Protein AF-A0A3D6EV23-F1 (afdb_monomer_lite)

Secondary structure (DSSP, 8-state):
----SSSEEEE-----STTS--EEEEGGG--------------PPPHHHHHHHHHHHHHHHHHHHHHHHHH-

Sequence (72 aa):
NYLDKGGVIICKSDNKDPQYPTFPLPVENIKEVWKFKIKLTRQAPEPSGLYERINALEGDMVLLKEQLRKTG

Structure (mmCIF, N/CA/C/O backbone):
data_AF-A0A3D6EV23-F1
#
_entry.id   AF-A0A3D6EV23-F1
#
loop_
_atom_site.group_PDB
_atom_site.id
_atom_site.type_symbol
_atom_site.label_atom_id
_atom_site.label_alt_id
_atom_site.label_comp_id
_atom_site.label_asym_id
_atom_site.label_entity_id
_atom_site.label_seq_id
_atom_site.pdbx_PDB_ins_code
_atom_site.Cartn_x
_atom_site.Cartn_y
_atom_site.Cartn_z
_atom_site.occupancy
_atom_site.B_iso_or_equiv
_atom_site.auth_seq_id
_atom_site.auth_comp_id
_atom_site.auth_asym_id
_atom_site.auth_atom_id
_atom_site.pdbx_PDB_model_num
ATOM 1 N N . ASN A 1 1 ? -5.837 3.206 -15.094 1.00 40.84 1 ASN A N 1
ATOM 2 C CA . ASN A 1 1 ? -4.443 3.442 -14.667 1.00 40.84 1 ASN A CA 1
ATOM 3 C C . ASN A 1 1 ? -3.603 3.613 -15.904 1.00 40.84 1 ASN A C 1
ATOM 5 O O . ASN A 1 1 ? -3.074 2.642 -16.426 1.00 40.84 1 ASN A O 1
ATOM 9 N N . TYR A 1 2 ? -3.611 4.829 -16.433 1.00 44.25 2 TYR A N 1
ATOM 10 C CA . TYR A 1 2 ? -2.769 5.186 -17.559 1.00 44.25 2 TYR A CA 1
ATOM 11 C C . TYR A 1 2 ? -1.366 5.391 -16.988 1.00 44.25 2 TYR A C 1
ATOM 13 O O . TYR A 1 2 ? -1.178 6.247 -16.128 1.00 44.25 2 TYR A O 1
ATOM 21 N N . LEU A 1 3 ? -0.419 4.541 -17.393 1.00 58.50 3 LEU A N 1
ATOM 22 C CA . LEU A 1 3 ? 1.006 4.847 -17.298 1.00 58.50 3 LEU A CA 1
ATOM 23 C C . LEU A 1 3 ? 1.217 6.045 -18.227 1.00 58.50 3 LEU A C 1
ATOM 25 O O . LEU A 1 3 ? 1.380 5.894 -19.436 1.00 58.50 3 LEU A O 1
ATOM 29 N N . ASP A 1 4 ? 1.021 7.238 -17.682 1.00 52.47 4 ASP A N 1
ATOM 30 C CA . ASP A 1 4 ? 0.979 8.468 -18.452 1.00 52.47 4 ASP A CA 1
ATOM 31 C C . ASP A 1 4 ? 2.406 8.844 -18.845 1.00 52.47 4 ASP A C 1
ATOM 33 O O . ASP A 1 4 ? 3.159 9.328 -18.012 1.00 52.47 4 ASP A O 1
ATOM 37 N N . LYS A 1 5 ? 2.779 8.500 -20.087 1.00 53.03 5 LYS A N 1
ATOM 38 C CA . LYS A 1 5 ? 3.753 9.127 -21.011 1.00 53.03 5 LYS A CA 1
ATOM 39 C C . LYS A 1 5 ? 5.164 9.531 -20.526 1.00 53.03 5 LYS A C 1
ATOM 41 O O . LYS A 1 5 ? 5.971 9.921 -21.361 1.00 53.03 5 LYS A O 1
ATOM 46 N N . GLY A 1 6 ? 5.500 9.400 -19.247 1.00 61.66 6 GLY A N 1
ATOM 47 C CA . GLY A 1 6 ? 6.758 9.832 -18.632 1.00 61.66 6 GLY A CA 1
ATOM 48 C C . GLY A 1 6 ? 7.738 8.703 -18.313 1.00 61.66 6 GLY A C 1
ATOM 49 O O . GLY A 1 6 ? 8.766 8.961 -17.700 1.00 61.66 6 GLY A O 1
ATOM 50 N N . GLY A 1 7 ? 7.430 7.459 -18.692 1.00 80.25 7 GLY A N 1
ATOM 51 C CA . GLY A 1 7 ? 8.375 6.334 -18.662 1.00 80.25 7 GLY A CA 1
ATOM 52 C C . GLY A 1 7 ? 8.905 5.911 -17.286 1.00 80.25 7 GLY A C 1
ATOM 53 O O . GLY A 1 7 ? 9.735 5.017 -17.235 1.00 80.25 7 GLY A O 1
ATOM 54 N N . VAL A 1 8 ? 8.446 6.494 -16.172 1.00 85.62 8 VAL A N 1
ATOM 55 C CA . VAL A 1 8 ? 8.950 6.189 -14.822 1.00 85.62 8 VAL A CA 1
ATOM 56 C C . VAL A 1 8 ? 7.797 6.028 -13.832 1.00 85.62 8 VAL A C 1
ATOM 58 O O . VAL A 1 8 ? 6.868 6.834 -13.793 1.00 85.62 8 VAL A O 1
ATOM 61 N N . ILE A 1 9 ? 7.873 4.990 -13.001 1.00 87.88 9 ILE A N 1
ATOM 62 C CA . ILE A 1 9 ? 6.977 4.718 -11.875 1.00 87.88 9 ILE A CA 1
ATOM 63 C C . ILE A 1 9 ? 7.673 5.143 -10.582 1.00 87.88 9 ILE A C 1
ATOM 65 O O . ILE A 1 9 ? 8.819 4.779 -10.350 1.00 87.88 9 ILE A O 1
ATOM 69 N N . ILE A 1 10 ? 6.991 5.884 -9.708 1.00 89.88 10 ILE A N 1
ATOM 70 C CA . ILE A 1 10 ? 7.527 6.207 -8.379 1.00 89.88 10 ILE A CA 1
ATOM 71 C C . ILE A 1 10 ? 7.080 5.138 -7.380 1.00 89.88 10 ILE A C 1
ATOM 73 O O . ILE A 1 10 ? 5.899 5.047 -7.042 1.00 89.88 10 ILE A O 1
ATOM 77 N N . CYS A 1 11 ? 8.031 4.347 -6.891 1.00 89.12 11 CYS A N 1
ATOM 78 C CA . CYS A 1 11 ? 7.816 3.322 -5.878 1.00 89.12 11 CYS A CA 1
ATOM 79 C C . CYS A 1 11 ? 7.952 3.951 -4.487 1.00 89.12 11 CYS A C 1
ATOM 81 O O . CYS A 1 11 ? 9.057 4.278 -4.057 1.00 89.12 11 CYS A O 1
ATOM 83 N N . LYS A 1 12 ? 6.825 4.141 -3.791 1.00 90.00 12 LYS A N 1
ATOM 84 C CA . LYS A 1 12 ? 6.779 4.631 -2.404 1.00 90.00 12 LYS A CA 1
ATOM 85 C C . LYS A 1 12 ? 6.534 3.473 -1.439 1.00 90.00 12 LYS A C 1
ATOM 87 O O . LYS A 1 12 ? 5.769 2.566 -1.756 1.00 90.00 12 LYS A O 1
ATOM 92 N N . SER A 1 13 ? 7.162 3.537 -0.269 1.00 87.31 13 SER A N 1
ATOM 93 C CA . SER A 1 13 ? 6.920 2.629 0.852 1.00 87.31 13 SER A CA 1
ATOM 94 C C . SER A 1 13 ? 6.176 3.376 1.954 1.00 87.31 13 SER A C 1
ATOM 96 O O . SER A 1 13 ? 6.544 4.502 2.283 1.00 87.31 13 SER A O 1
ATOM 98 N N . ASP A 1 14 ? 5.164 2.743 2.544 1.00 87.06 14 ASP A N 1
ATOM 99 C CA . ASP A 1 14 ? 4.495 3.251 3.750 1.00 87.06 14 ASP A CA 1
ATOM 100 C C . ASP A 1 14 ? 5.275 2.906 5.036 1.00 87.06 14 ASP A C 1
ATOM 102 O O . ASP A 1 14 ? 4.892 3.312 6.136 1.00 87.06 14 ASP A O 1
ATOM 106 N N . ASN A 1 15 ? 6.378 2.153 4.923 1.00 86.00 15 ASN A N 1
ATOM 107 C CA . ASN A 1 15 ? 7.264 1.894 6.050 1.00 86.00 15 ASN A CA 1
ATOM 108 C C . ASN A 1 15 ? 8.050 3.167 6.404 1.00 86.00 15 ASN A C 1
ATOM 110 O O . ASN A 1 15 ? 8.680 3.773 5.542 1.00 86.00 15 ASN A O 1
ATOM 114 N N . LYS A 1 16 ? 8.026 3.559 7.683 1.00 82.06 16 LYS A N 1
ATOM 115 C CA . LYS A 1 16 ? 8.735 4.746 8.194 1.00 82.06 16 LYS A CA 1
ATOM 116 C C . LYS A 1 16 ? 10.238 4.524 8.377 1.00 82.06 16 LYS A C 1
ATOM 118 O O . LYS A 1 16 ? 10.957 5.478 8.659 1.00 82.06 16 LYS A O 1
ATOM 123 N N . ASP A 1 17 ? 10.693 3.281 8.265 1.00 90.62 17 ASP A N 1
ATOM 124 C CA . ASP A 1 17 ? 12.104 2.930 8.341 1.00 90.62 17 ASP A CA 1
ATOM 125 C C . ASP A 1 17 ? 12.869 3.459 7.102 1.00 90.62 17 ASP A C 1
ATOM 127 O O . ASP A 1 17 ? 12.511 3.106 5.971 1.00 90.62 17 ASP A O 1
ATOM 131 N N . PRO A 1 18 ? 13.927 4.280 7.287 1.00 86.62 18 PRO A N 1
ATOM 132 C CA . PRO A 1 18 ? 14.738 4.832 6.200 1.00 86.62 18 PRO A CA 1
ATOM 133 C C . PRO A 1 18 ? 15.337 3.798 5.240 1.00 86.62 18 PRO A C 1
ATOM 135 O O . PRO A 1 18 ? 15.679 4.155 4.113 1.00 86.62 18 PRO A O 1
ATOM 138 N N . GLN A 1 19 ? 15.460 2.529 5.646 1.00 93.75 19 GLN A N 1
ATOM 139 C CA . GLN A 1 19 ? 15.978 1.467 4.781 1.00 93.75 19 GLN A CA 1
ATOM 140 C C . GLN A 1 19 ? 15.054 1.134 3.591 1.00 93.75 19 GLN A C 1
ATOM 142 O O . GLN A 1 19 ? 15.471 0.427 2.674 1.00 93.75 19 GLN A O 1
ATOM 147 N N . TYR A 1 20 ? 13.818 1.651 3.577 1.00 90.81 20 TYR A N 1
ATOM 148 C CA . TYR A 1 20 ? 12.864 1.503 2.473 1.00 90.81 20 TYR A CA 1
ATOM 149 C C . TYR A 1 20 ? 12.576 2.856 1.799 1.00 90.81 20 TYR A C 1
ATOM 151 O O . TYR A 1 20 ? 11.481 3.408 1.953 1.00 90.81 20 TYR A O 1
ATOM 159 N N . PRO A 1 21 ? 13.542 3.420 1.051 1.00 91.69 21 PRO A N 1
ATOM 160 C CA . PRO A 1 21 ? 13.388 4.732 0.441 1.00 91.69 21 PRO A CA 1
ATOM 161 C C . PRO A 1 21 ? 12.347 4.725 -0.683 1.00 91.69 21 PRO A C 1
ATOM 163 O O . PRO A 1 21 ? 12.073 3.708 -1.320 1.00 91.69 21 PRO A O 1
ATOM 166 N N . THR A 1 22 ? 11.813 5.910 -0.979 1.00 91.06 22 THR A N 1
ATOM 167 C CA . THR A 1 22 ? 11.106 6.136 -2.244 1.00 91.06 22 THR A CA 1
ATOM 168 C C . THR A 1 22 ? 12.119 6.148 -3.383 1.00 91.06 22 THR A C 1
ATOM 170 O O . THR A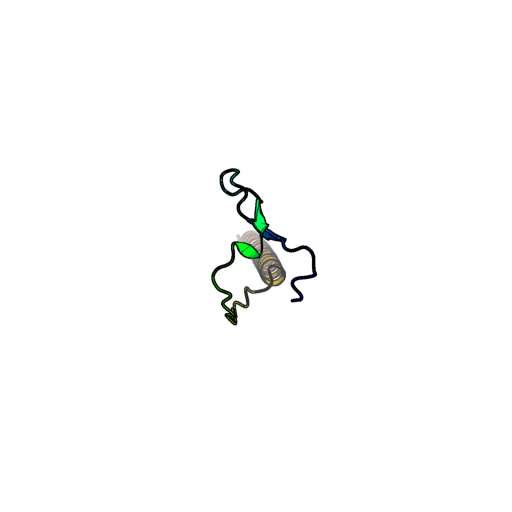 1 22 ? 13.113 6.868 -3.299 1.00 91.06 22 THR A O 1
ATOM 173 N N . PHE A 1 23 ? 11.858 5.404 -4.457 1.00 91.31 23 PHE A N 1
ATOM 174 C CA . PHE A 1 23 ? 12.749 5.370 -5.617 1.00 91.31 23 PHE A CA 1
ATOM 175 C C . PHE A 1 23 ? 11.986 5.385 -6.953 1.00 91.31 23 PHE A C 1
ATOM 177 O O . PHE A 1 23 ? 10.849 4.907 -7.027 1.00 91.31 23 PHE A O 1
ATOM 184 N N . PRO A 1 24 ? 12.587 5.946 -8.017 1.00 90.81 24 PRO A N 1
ATOM 185 C CA . PRO A 1 24 ? 12.044 5.876 -9.367 1.00 90.81 24 PRO A CA 1
ATOM 186 C C . PRO A 1 24 ? 12.393 4.538 -10.038 1.00 90.81 24 PRO A C 1
ATOM 188 O O . PRO A 1 24 ? 13.541 4.100 -10.009 1.00 90.81 24 PRO A O 1
ATOM 191 N N . LEU A 1 25 ? 11.414 3.913 -10.689 1.00 89.38 25 LEU A N 1
ATOM 192 C CA . LEU A 1 25 ? 11.565 2.712 -11.505 1.00 89.38 25 LEU A CA 1
ATOM 193 C C . LEU A 1 25 ? 11.215 3.035 -12.966 1.00 89.38 25 LEU A C 1
ATOM 195 O O . LEU A 1 25 ? 10.036 3.234 -13.272 1.00 89.38 25 LEU A O 1
ATOM 199 N N . PRO A 1 26 ? 12.201 3.078 -13.875 1.00 90.62 26 PRO A N 1
ATOM 200 C CA . PRO A 1 26 ? 11.940 3.223 -15.301 1.00 90.62 26 PRO A CA 1
ATOM 201 C C . PRO A 1 26 ? 11.130 2.045 -15.857 1.00 90.62 26 PRO A C 1
ATOM 203 O O . PRO A 1 26 ? 11.336 0.893 -15.465 1.00 90.62 26 PRO A O 1
ATOM 206 N N . VAL A 1 27 ? 10.195 2.326 -16.761 1.00 88.56 27 VAL A N 1
ATOM 207 C CA . VAL A 1 27 ? 9.264 1.338 -17.325 1.00 88.56 27 VAL A CA 1
ATOM 208 C C . VAL A 1 27 ? 10.004 0.300 -18.167 1.00 88.56 27 VAL A C 1
ATOM 210 O O . VAL A 1 27 ? 9.606 -0.861 -18.175 1.00 88.56 27 VAL A O 1
ATOM 213 N N . GLU A 1 28 ? 11.117 0.668 -18.803 1.00 89.44 28 GLU A N 1
ATOM 214 C CA . GLU A 1 28 ? 11.985 -0.247 -19.550 1.00 89.44 28 GLU A CA 1
ATOM 215 C C . GLU A 1 28 ? 12.598 -1.361 -18.685 1.00 89.44 28 GLU A C 1
ATOM 217 O O . GLU A 1 28 ? 12.942 -2.422 -19.201 1.00 89.44 28 GLU A O 1
ATOM 222 N N . ASN A 1 29 ? 12.686 -1.160 -17.366 1.00 91.62 29 ASN A N 1
ATOM 223 C CA . ASN A 1 29 ? 13.200 -2.165 -16.435 1.00 91.62 29 ASN A CA 1
ATOM 224 C C . ASN A 1 29 ? 12.116 -3.157 -15.974 1.00 91.62 29 ASN A C 1
ATOM 226 O O . ASN A 1 29 ? 12.414 -4.110 -15.248 1.00 91.62 29 ASN A O 1
ATOM 230 N N . ILE A 1 30 ? 10.856 -2.951 -16.369 1.00 88.62 30 ILE A N 1
ATOM 231 C CA . ILE A 1 30 ? 9.738 -3.823 -16.006 1.00 88.62 30 ILE A CA 1
ATOM 232 C C . ILE A 1 30 ? 9.717 -5.017 -16.956 1.00 88.62 30 ILE A C 1
ATOM 234 O O . ILE A 1 30 ? 9.412 -4.888 -18.137 1.00 88.62 30 ILE A O 1
ATOM 238 N N . LYS A 1 31 ? 9.997 -6.205 -16.419 1.00 91.62 31 LYS A N 1
ATOM 239 C CA . LYS A 1 31 ? 9.966 -7.448 -17.202 1.00 91.62 31 LYS A CA 1
ATOM 240 C C . LYS A 1 31 ? 8.541 -7.883 -17.538 1.00 91.62 31 LYS A C 1
ATOM 242 O O . LYS A 1 31 ? 8.275 -8.310 -18.653 1.00 91.62 31 LYS A O 1
ATOM 247 N N . GLU A 1 32 ? 7.632 -7.784 -16.570 1.00 88.75 32 GLU A N 1
ATOM 248 C CA . GLU A 1 32 ? 6.267 -8.299 -16.680 1.00 88.75 32 GLU A CA 1
ATOM 249 C C . GLU A 1 32 ? 5.296 -7.474 -15.830 1.00 88.75 32 GLU A C 1
ATOM 251 O O . GLU A 1 32 ? 5.660 -6.954 -14.773 1.00 88.75 32 GLU A O 1
ATOM 256 N N . VAL A 1 33 ? 4.038 -7.388 -16.272 1.00 86.19 33 VAL A N 1
ATOM 257 C CA . VAL A 1 33 ? 2.964 -6.692 -15.553 1.00 86.19 33 VAL A CA 1
ATOM 258 C C . VAL A 1 33 ? 1.871 -7.685 -15.193 1.00 86.19 33 VAL A C 1
ATOM 260 O O . VAL A 1 33 ? 1.198 -8.236 -16.062 1.00 86.19 33 VAL A O 1
ATOM 263 N N . TRP A 1 34 ? 1.648 -7.860 -13.894 1.00 87.56 34 TRP A N 1
ATOM 264 C CA . TRP A 1 34 ? 0.632 -8.758 -13.360 1.00 87.56 34 TRP A CA 1
ATOM 265 C C . TRP A 1 34 ? -0.534 -7.962 -12.776 1.00 87.56 34 TRP A C 1
ATOM 267 O O . TRP A 1 34 ? -0.338 -6.983 -12.054 1.00 87.56 34 TRP A O 1
ATOM 277 N N . LYS A 1 35 ? -1.769 -8.385 -13.066 1.00 85.69 35 LYS A N 1
ATOM 278 C CA . LYS A 1 35 ? -2.984 -7.754 -12.535 1.00 85.69 35 LYS A CA 1
ATOM 279 C C . LYS A 1 35 ? -3.710 -8.713 -11.605 1.00 85.69 35 LYS A C 1
ATOM 281 O O . LYS A 1 35 ? -4.351 -9.656 -12.057 1.00 85.69 35 LYS A O 1
ATOM 286 N N . PHE A 1 36 ? -3.688 -8.405 -10.315 1.00 82.94 36 PHE A N 1
ATOM 287 C CA . PHE A 1 36 ? -4.460 -9.122 -9.304 1.00 82.94 36 PHE A CA 1
ATOM 288 C C . PHE A 1 36 ? -5.624 -8.258 -8.815 1.00 82.94 36 PHE A C 1
ATOM 290 O O . PHE A 1 36 ? -5.500 -7.040 -8.684 1.00 82.94 36 PHE A O 1
ATOM 297 N N . LYS A 1 37 ? -6.771 -8.885 -8.544 1.00 82.88 37 LYS A N 1
ATOM 298 C CA . LYS A 1 37 ? -7.929 -8.234 -7.924 1.00 82.88 37 LYS A CA 1
ATOM 299 C C . LYS A 1 37 ? -8.204 -8.925 -6.598 1.00 82.88 37 LYS A C 1
ATOM 301 O O . LYS A 1 37 ? -8.641 -10.069 -6.585 1.00 82.88 37 LYS A O 1
ATOM 306 N N . ILE A 1 38 ? -7.951 -8.225 -5.497 1.00 79.56 38 ILE A N 1
ATOM 307 C CA . ILE A 1 38 ? -8.212 -8.729 -4.147 1.00 79.56 38 ILE A CA 1
ATOM 308 C C . ILE A 1 38 ? -9.422 -7.988 -3.582 1.00 79.56 38 ILE A C 1
ATOM 310 O O . ILE A 1 38 ? -9.531 -6.769 -3.705 1.00 79.56 38 ILE A O 1
ATOM 314 N N . LYS A 1 39 ? -10.335 -8.733 -2.956 1.00 76.06 39 LYS A N 1
ATOM 315 C CA . LYS A 1 39 ? -11.433 -8.190 -2.155 1.00 76.06 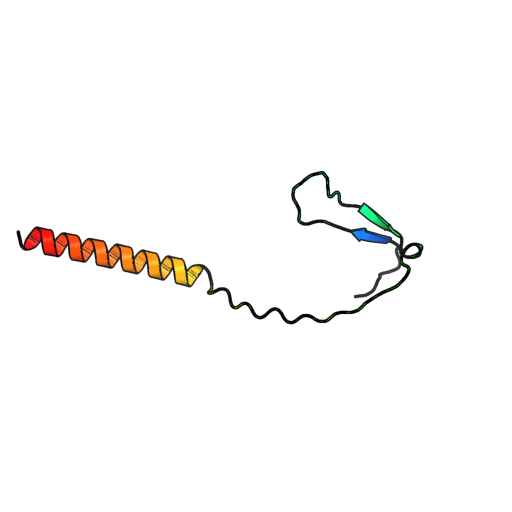39 LYS A CA 1
ATOM 316 C C . LYS A 1 39 ? -11.133 -8.482 -0.684 1.00 76.06 39 LYS A C 1
ATOM 318 O O . LYS A 1 39 ? -11.359 -9.592 -0.218 1.00 76.06 39 LYS A O 1
ATOM 323 N N . LEU A 1 40 ? -10.607 -7.492 0.035 1.00 70.75 40 LEU A N 1
ATOM 324 C CA . LEU A 1 40 ? -10.411 -7.561 1.485 1.00 70.75 40 LEU A CA 1
ATOM 325 C C . LEU A 1 40 ? -11.684 -7.067 2.178 1.00 70.75 40 LEU A C 1
ATOM 327 O O . LEU A 1 40 ? -11.881 -5.868 2.344 1.00 70.75 40 LEU A O 1
ATOM 331 N N . THR A 1 41 ? -12.569 -7.979 2.577 1.00 67.25 41 THR A N 1
ATOM 332 C CA . THR A 1 41 ? -13.699 -7.645 3.457 1.00 67.25 41 THR A CA 1
ATOM 333 C C . THR A 1 41 ? -13.277 -7.809 4.910 1.00 67.25 41 THR A C 1
ATOM 335 O O . THR A 1 41 ? -13.506 -8.849 5.521 1.00 67.25 41 THR A O 1
ATOM 338 N N . ARG A 1 42 ? -12.654 -6.774 5.470 1.00 59.56 42 ARG A N 1
ATOM 339 C CA . ARG A 1 42 ? -12.667 -6.541 6.916 1.00 59.56 42 ARG A CA 1
ATOM 340 C C . ARG A 1 42 ? -13.596 -5.361 7.154 1.00 59.56 42 ARG A C 1
ATOM 342 O O . ARG A 1 42 ? -13.183 -4.224 6.968 1.00 59.56 42 ARG A O 1
ATOM 349 N N . GLN A 1 43 ? -14.840 -5.616 7.551 1.00 59.44 43 GLN A N 1
ATOM 350 C CA . GLN A 1 43 ? -15.548 -4.613 8.343 1.00 59.44 43 GLN A CA 1
ATOM 351 C C . GLN A 1 43 ? -14.856 -4.613 9.707 1.00 59.44 43 GLN A C 1
ATOM 353 O O . GLN A 1 43 ? -15.220 -5.375 10.597 1.00 59.44 43 GLN A O 1
ATOM 358 N N . ALA A 1 44 ? -13.776 -3.842 9.839 1.00 57.25 44 ALA A N 1
ATOM 359 C CA . ALA A 1 44 ? -13.404 -3.375 11.163 1.00 57.25 44 ALA A CA 1
ATOM 360 C C . ALA A 1 44 ? -14.617 -2.571 11.659 1.00 57.25 44 ALA A C 1
ATOM 362 O O . ALA A 1 44 ? -15.093 -1.724 10.899 1.00 57.25 44 ALA A O 1
ATOM 363 N N . PRO A 1 45 ? -15.193 -2.875 12.836 1.00 57.72 45 PRO A N 1
ATOM 364 C CA . PRO A 1 45 ? -16.255 -2.037 13.370 1.00 57.72 45 PRO A CA 1
ATOM 365 C C . PRO A 1 45 ? -15.736 -0.600 13.437 1.00 57.72 45 PRO A C 1
ATOM 367 O O . PRO A 1 45 ? -14.598 -0.380 13.857 1.00 57.72 45 PRO A O 1
ATOM 370 N N . GLU A 1 46 ? -1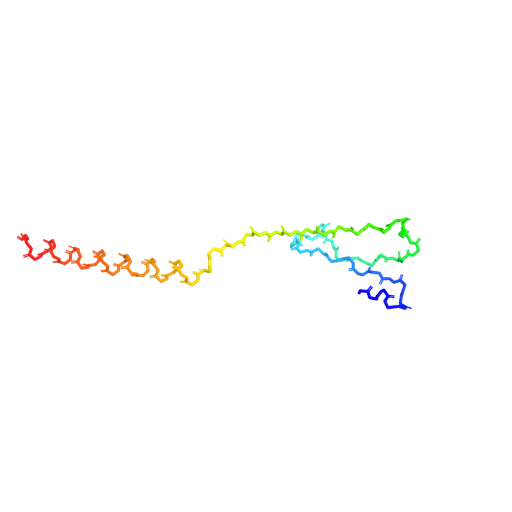6.550 0.346 12.963 1.00 59.94 46 GLU A N 1
ATOM 371 C CA . GLU A 1 46 ? -16.213 1.768 12.976 1.00 59.94 46 GLU A CA 1
ATOM 372 C C . GLU A 1 46 ? -15.722 2.160 14.382 1.00 59.94 46 GLU A C 1
ATOM 374 O O . GLU A 1 46 ? -16.413 1.859 15.365 1.00 59.94 46 GLU A O 1
ATOM 379 N N . PRO A 1 47 ? -14.541 2.798 14.515 1.00 61.16 47 PRO A N 1
ATOM 380 C CA . PRO A 1 47 ? -13.960 3.135 15.814 1.00 61.16 47 PRO A CA 1
ATOM 381 C C . PRO A 1 47 ? -14.920 3.913 16.723 1.00 61.16 47 PRO A C 1
ATOM 383 O O . PRO A 1 47 ? -14.877 3.755 17.941 1.00 61.16 47 PRO A O 1
ATOM 386 N N . SER A 1 48 ? -15.822 4.707 16.137 1.00 62.56 48 SER A N 1
ATOM 387 C CA . SER A 1 48 ? -16.848 5.483 16.843 1.00 62.56 48 SER A CA 1
ATOM 388 C C . SER A 1 48 ? -17.750 4.622 17.730 1.00 62.56 48 SER A C 1
ATOM 390 O O . SER A 1 48 ? -17.944 4.948 18.900 1.00 62.56 48 SER A O 1
ATOM 392 N N . GLY A 1 49 ? -18.220 3.475 17.230 1.00 71.38 49 GLY A N 1
ATOM 393 C CA . GLY A 1 49 ? -19.116 2.594 17.982 1.00 71.38 49 GLY A CA 1
ATOM 394 C C . GLY A 1 49 ? -18.440 1.908 19.173 1.00 71.38 49 GLY A C 1
ATOM 395 O O . GLY A 1 49 ? -19.115 1.490 20.112 1.00 71.38 49 GLY A O 1
ATOM 396 N N . LEU A 1 50 ? -17.108 1.790 19.167 1.00 74.25 50 LEU A N 1
ATOM 397 C CA . LEU A 1 50 ? -16.360 1.254 20.307 1.00 74.25 50 LEU A CA 1
ATOM 398 C C . LEU A 1 50 ? -16.240 2.284 21.432 1.00 74.25 50 LEU A C 1
ATOM 400 O O . LEU A 1 50 ? -16.495 1.937 22.582 1.00 74.25 50 LEU A O 1
ATOM 404 N N . TYR A 1 51 ? -15.916 3.540 21.113 1.00 77.44 51 TYR A N 1
ATOM 405 C CA . TYR A 1 51 ? -15.818 4.602 22.120 1.00 77.44 51 TYR A CA 1
ATOM 406 C C . TYR A 1 51 ? -17.170 4.917 22.769 1.00 77.44 51 TYR A C 1
ATOM 408 O O . TYR A 1 51 ? -17.239 5.063 23.985 1.00 77.44 51 TYR A O 1
ATOM 416 N N . GLU A 1 52 ? -18.259 4.935 21.995 1.00 81.44 52 GLU A N 1
ATOM 417 C CA . GLU A 1 52 ? -19.613 5.114 22.539 1.00 81.44 52 GLU A CA 1
ATOM 418 C C . GLU A 1 52 ? -19.995 3.999 23.521 1.00 81.44 52 GLU A C 1
ATOM 420 O O . GLU A 1 52 ? -20.526 4.270 24.599 1.00 81.44 52 GLU A O 1
ATOM 425 N N . ARG A 1 53 ? -19.670 2.741 23.192 1.00 83.31 53 ARG A N 1
ATOM 426 C CA . ARG A 1 53 ? -19.918 1.594 24.078 1.00 83.31 53 ARG A CA 1
ATOM 427 C C . ARG A 1 53 ? -19.076 1.646 25.348 1.00 83.31 53 ARG A C 1
ATOM 429 O O . ARG A 1 53 ? -19.579 1.277 26.404 1.00 83.31 53 ARG A O 1
ATOM 436 N N . ILE A 1 54 ? -17.822 2.092 25.258 1.00 88.62 54 ILE A N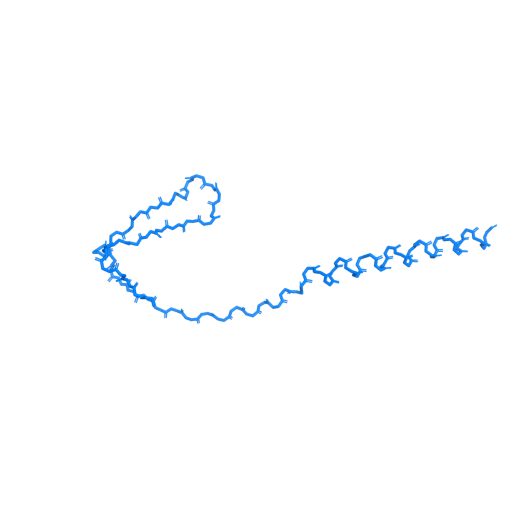 1
ATOM 437 C CA . ILE A 1 54 ? -16.956 2.269 26.432 1.00 88.62 54 ILE A CA 1
ATOM 438 C C . ILE A 1 54 ? -17.535 3.350 27.352 1.00 88.62 54 ILE A C 1
ATOM 440 O O . ILE A 1 54 ? -17.728 3.083 28.534 1.00 88.62 54 ILE A O 1
ATOM 444 N N . ASN A 1 55 ? -17.914 4.509 26.808 1.00 86.19 55 ASN A N 1
ATOM 445 C CA . ASN A 1 55 ? -18.497 5.603 27.590 1.00 86.19 55 ASN A CA 1
ATOM 446 C C . ASN A 1 55 ? -19.799 5.187 28.298 1.00 86.19 55 ASN A C 1
ATOM 448 O O . ASN A 1 55 ? -20.021 5.548 2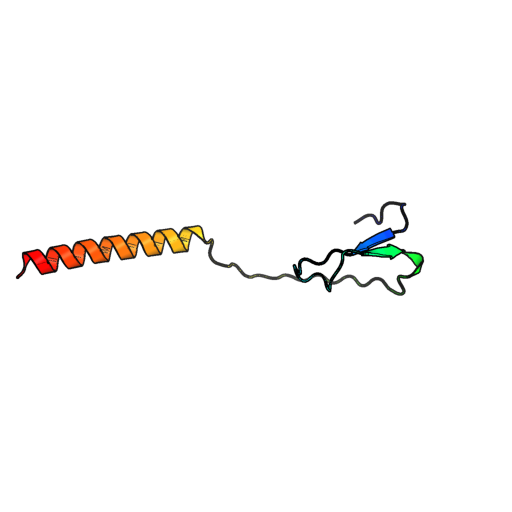9.453 1.00 86.19 55 ASN A O 1
ATOM 452 N N . ALA A 1 56 ? -20.658 4.410 27.627 1.00 91.69 56 ALA A N 1
ATOM 453 C CA . ALA A 1 56 ? -21.883 3.888 28.231 1.00 91.69 56 ALA A CA 1
ATOM 454 C C . ALA A 1 56 ? -21.583 2.954 29.418 1.00 91.69 56 ALA A C 1
ATOM 456 O O . ALA A 1 56 ? -22.159 3.115 30.492 1.00 91.69 56 ALA A O 1
ATOM 457 N N . LEU A 1 57 ? -20.624 2.034 29.251 1.00 93.81 57 LEU A N 1
ATOM 458 C CA . LEU A 1 57 ? -20.198 1.121 30.316 1.00 93.81 57 LEU A CA 1
ATOM 459 C C . LEU A 1 57 ? -19.580 1.862 31.511 1.00 93.81 57 LEU A C 1
ATOM 461 O O . LEU A 1 57 ? -19.806 1.480 32.660 1.00 93.81 57 LEU A O 1
ATOM 465 N N . GLU A 1 58 ? -18.815 2.924 31.262 1.00 94.25 58 GLU A N 1
ATOM 466 C CA . GLU A 1 58 ? -18.270 3.776 32.322 1.00 94.25 58 GLU A CA 1
ATOM 467 C C . GLU A 1 58 ? -19.382 4.485 33.110 1.00 94.25 58 GLU A C 1
ATOM 469 O O . GLU A 1 58 ? -19.327 4.521 34.342 1.00 94.25 58 GLU A O 1
ATOM 474 N N . GLY A 1 59 ? -20.417 4.982 32.423 1.00 94.12 59 GLY A N 1
ATOM 475 C CA . GLY A 1 59 ? -21.596 5.590 33.047 1.00 94.12 59 GLY A CA 1
ATOM 476 C C . GLY A 1 59 ? -22.376 4.614 33.933 1.00 94.12 59 GLY A C 1
ATOM 477 O O . GLY A 1 59 ? -22.654 4.920 35.096 1.00 94.12 59 GLY A O 1
ATOM 478 N N . ASP A 1 60 ? -22.654 3.411 33.426 1.00 94.94 60 ASP A N 1
ATOM 479 C CA . ASP A 1 60 ? -23.333 2.355 34.186 1.00 94.94 60 ASP A CA 1
ATOM 480 C C . ASP A 1 60 ? -22.537 1.965 35.440 1.00 94.94 60 ASP A C 1
ATOM 482 O O . ASP A 1 60 ? -23.097 1.786 36.525 1.00 94.94 60 ASP A O 1
ATOM 486 N N . MET A 1 61 ? -21.206 1.894 35.333 1.00 95.44 61 MET A N 1
ATOM 487 C CA . MET A 1 61 ? -20.336 1.586 36.467 1.00 95.44 61 MET A CA 1
ATOM 488 C C . MET A 1 61 ? -20.396 2.667 37.558 1.00 95.44 61 MET A C 1
ATOM 490 O O . MET A 1 61 ? -20.350 2.338 38.746 1.00 95.44 61 MET A O 1
ATOM 494 N N . VAL A 1 62 ? -20.491 3.948 37.188 1.00 94.38 62 VAL A N 1
ATOM 495 C CA . VAL A 1 62 ? -20.655 5.048 38.155 1.00 94.38 62 VAL A CA 1
ATOM 496 C C . VAL A 1 62 ? -21.987 4.918 38.890 1.00 94.38 62 VAL A C 1
ATOM 498 O O . VAL A 1 62 ? -22.003 4.951 40.121 1.00 94.38 62 VAL A O 1
ATOM 501 N N . LEU A 1 63 ? -23.082 4.680 38.165 1.00 93.56 63 LEU A N 1
ATOM 502 C CA . LEU A 1 63 ? -24.413 4.494 38.751 1.00 93.56 63 LEU A CA 1
ATOM 503 C C . LEU A 1 63 ? -24.455 3.316 39.730 1.00 93.56 63 LEU A C 1
ATOM 505 O O . LEU A 1 63 ? -24.967 3.449 40.843 1.00 93.56 63 LEU A O 1
ATOM 509 N N . LEU A 1 64 ? -23.860 2.181 39.354 1.00 94.56 64 LEU A N 1
ATOM 510 C CA . LEU A 1 64 ? -23.768 1.005 40.221 1.00 94.56 64 LEU A CA 1
ATOM 511 C C . LEU A 1 64 ? -22.966 1.298 41.496 1.00 94.56 64 LEU A C 1
ATOM 513 O O . LEU A 1 64 ? -23.380 0.918 42.594 1.00 94.56 64 LEU A O 1
ATOM 517 N N . LYS A 1 65 ? -21.843 2.017 41.379 1.00 92.00 65 LYS A N 1
ATOM 518 C CA . LYS A 1 65 ? -21.041 2.441 42.538 1.00 92.00 65 LYS A CA 1
ATOM 519 C C . LYS A 1 65 ? -21.825 3.368 43.466 1.00 92.00 65 LYS A C 1
ATOM 521 O O . LYS A 1 65 ? -21.735 3.226 44.685 1.00 92.00 65 LYS A O 1
ATOM 526 N N . GLU A 1 66 ? -22.608 4.293 42.920 1.00 92.25 66 GLU A N 1
ATOM 527 C CA . GLU A 1 66 ? -23.456 5.179 43.719 1.00 92.25 66 GLU A CA 1
ATOM 528 C C . GLU A 1 66 ? -24.575 4.430 44.446 1.00 92.25 66 GLU A C 1
ATOM 530 O O . GLU A 1 66 ? -24.848 4.725 45.609 1.00 92.25 66 GLU A O 1
ATOM 535 N N . GLN A 1 67 ? -25.213 3.456 43.793 1.00 91.88 67 GLN A N 1
ATOM 536 C CA . GLN A 1 67 ? -26.252 2.627 44.409 1.00 91.88 67 GLN A CA 1
ATOM 537 C C . GLN A 1 67 ? -25.694 1.772 45.548 1.00 91.88 67 GLN A C 1
ATOM 539 O O . GLN A 1 67 ? -26.297 1.714 46.620 1.00 91.88 67 GLN A O 1
ATOM 544 N N . LEU A 1 68 ? -24.510 1.183 45.363 1.00 90.56 68 LEU A N 1
ATOM 545 C CA . LEU A 1 68 ? -23.809 0.464 46.428 1.00 90.56 68 LEU A CA 1
ATOM 546 C C . LEU A 1 68 ? -23.487 1.387 47.610 1.00 90.56 68 LEU A C 1
ATOM 548 O O . LEU A 1 68 ? -23.717 1.009 48.753 1.00 90.56 68 LEU A O 1
ATOM 552 N N . ARG A 1 69 ? -23.046 2.626 47.348 1.00 85.81 69 ARG A N 1
ATOM 553 C CA . ARG A 1 69 ? -22.761 3.617 48.400 1.00 85.81 69 ARG A CA 1
ATOM 554 C C . ARG A 1 69 ? -24.009 4.102 49.147 1.00 85.81 69 ARG A C 1
ATOM 556 O O . ARG A 1 69 ? -23.883 4.587 50.259 1.00 85.81 69 ARG A O 1
ATOM 563 N N . LYS A 1 70 ? -25.193 4.0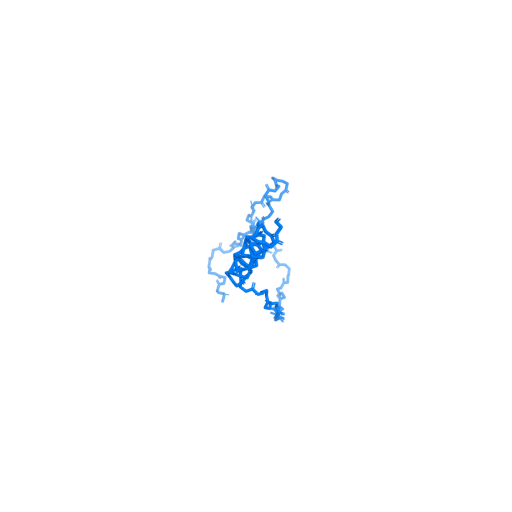38 48.533 1.00 74.75 70 LYS A N 1
ATOM 564 C CA . LYS A 1 70 ? -26.473 4.416 49.165 1.00 74.75 70 LYS A CA 1
ATOM 565 C C . LYS A 1 70 ? -27.104 3.278 49.974 1.00 74.75 70 LYS A C 1
ATOM 567 O O . LYS A 1 70 ? -28.038 3.536 50.725 1.00 74.75 70 LYS A O 1
ATOM 572 N N . THR A 1 71 ? -26.633 2.047 49.781 1.00 69.50 71 THR A N 1
ATOM 573 C CA . THR A 1 71 ? -27.197 0.832 50.395 1.00 69.50 71 THR A CA 1
ATOM 574 C C . THR A 1 71 ? -26.338 0.309 51.561 1.00 69.50 71 THR A C 1
ATOM 576 O O . THR A 1 71 ? -26.734 -0.648 52.221 1.00 69.50 71 THR A O 1
ATOM 579 N N . GLY A 1 72 ? -25.182 0.928 51.829 1.00 51.75 72 GLY A N 1
ATOM 580 C CA . GLY A 1 72 ? -24.349 0.706 53.020 1.00 51.75 72 GLY A CA 1
ATOM 581 C C . GLY A 1 72 ? -24.388 1.910 53.945 1.00 51.75 72 GLY A C 1
ATOM 582 O O . GLY A 1 72 ? -24.339 1.690 55.172 1.00 51.75 72 GLY A O 1
#

pLDDT: mean 80.77, std 14.04, range [40.84, 95.44]

Radius of gyration: 26.54 Å; chains: 1; bounding box: 43×19×74 Å

Foldseek 3Di:
DPPPDPQWDWDDDPDPDPVGDTDIDGNVPDPDDDDDDDDDDDPPPDVVVVVVVVVVVVVVVVVVVVVVVVVD